Protein AF-A0AAV1S664-F1 (afdb_monomer_lite)

Sequence (136 aa):
MDMRQRTKSHLLDGAIGNIVRCATVFADPEMNMELHELAKILTEGIAKVNDDYSKSLQGDEGFQGISKGLDQLEEMLNMKTLDRLSITTGFPVWLVAFGKAGSAFMNFIELIETVGSKEIEAWMTFDEKNNGSIGE

Foldseek 3Di:
DQLVVQAPDPPCVPDPDGDDDDQDDDDDVVVVDDPVVVVVRRVVSVNVSHHVVVVCLDDPSVVVVVVVSVVVVVVLLPDQPDQEEDEDDDCPVDPDPPDDDDSSCENYWYWDQDPPDRDIDIDGHHDPVPPPPPPD

Radius of gyration: 16.9 Å; chains: 1; bounding box: 44×33×42 Å

Secondary structure (DSSP, 8-state):
-BHHHH---GGGTT--S--B--------GGG---HHHHHHHHHHHHHTSSHHHHHHTSHHHHHHHHHHHHHHHHHHHH-TT--EEEE--S--TT----SSPPGGGTTEEEEEEPTTSS-EEEEEE--GGGTTSS--

Structure (mmCIF, N/CA/C/O backbone):
data_AF-A0AAV1S664-F1
#
_entry.id   AF-A0AAV1S664-F1
#
loop_
_atom_site.group_PDB
_atom_site.id
_atom_site.type_symbol
_atom_site.label_atom_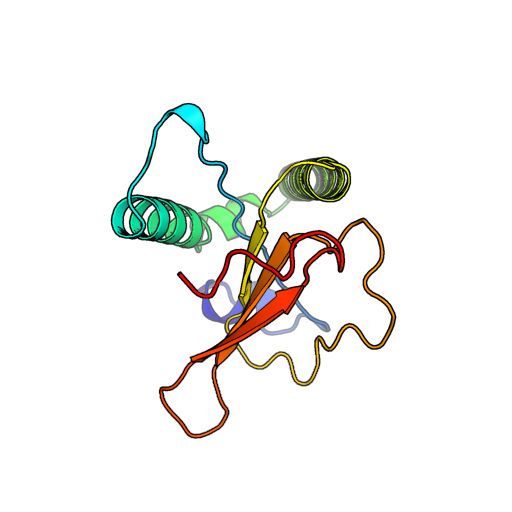id
_atom_site.label_alt_id
_atom_site.label_comp_id
_atom_site.label_asym_id
_atom_site.label_entity_id
_atom_site.label_seq_id
_atom_site.pdbx_PDB_ins_code
_atom_site.Cartn_x
_atom_site.Cartn_y
_atom_site.Cartn_z
_atom_site.occupancy
_atom_site.B_iso_or_equiv
_atom_site.auth_seq_id
_atom_site.auth_comp_id
_atom_site.auth_asym_id
_atom_site.auth_atom_id
_atom_site.pdbx_PDB_model_num
ATOM 1 N N . MET A 1 1 ? -6.483 -0.173 -0.282 1.00 71.50 1 MET A N 1
ATOM 2 C CA . MET A 1 1 ? -7.178 -1.186 0.547 1.00 71.50 1 MET A CA 1
ATOM 3 C C . MET A 1 1 ? -8.477 -0.607 1.070 1.00 71.50 1 MET A C 1
ATOM 5 O O . MET A 1 1 ? -8.463 0.553 1.472 1.00 71.50 1 MET A O 1
ATOM 9 N N . ASP A 1 2 ? -9.559 -1.388 1.078 1.00 73.69 2 ASP A N 1
ATOM 10 C CA . ASP A 1 2 ? -10.812 -1.000 1.739 1.00 73.69 2 ASP A CA 1
ATOM 11 C C . ASP A 1 2 ? -10.634 -1.002 3.264 1.00 73.69 2 ASP A C 1
ATOM 13 O O . ASP A 1 2 ? -10.385 -2.043 3.878 1.00 73.69 2 ASP A O 1
ATOM 17 N N . MET A 1 3 ? -10.749 0.176 3.876 1.00 74.00 3 MET A N 1
ATOM 18 C CA . MET A 1 3 ? -10.593 0.324 5.320 1.00 74.00 3 MET A CA 1
ATOM 19 C C . MET A 1 3 ? -11.730 -0.338 6.100 1.00 74.00 3 MET A C 1
ATOM 21 O O . MET A 1 3 ? -11.485 -0.811 7.204 1.00 74.00 3 MET A O 1
ATOM 25 N N . ARG A 1 4 ? -12.937 -0.474 5.530 1.00 73.62 4 ARG A N 1
ATOM 26 C CA . ARG A 1 4 ? -14.081 -1.100 6.222 1.00 73.62 4 ARG A CA 1
ATOM 27 C C . ARG A 1 4 ? -13.830 -2.566 6.544 1.00 73.62 4 ARG A C 1
ATOM 29 O O . ARG A 1 4 ? -14.189 -3.034 7.614 1.00 73.62 4 ARG A O 1
ATOM 36 N N . GLN A 1 5 ? -13.158 -3.277 5.644 1.00 72.88 5 GLN A N 1
ATOM 37 C CA . GLN A 1 5 ? -12.794 -4.683 5.847 1.00 72.88 5 GLN A CA 1
ATOM 38 C C . GLN A 1 5 ? -11.612 -4.856 6.808 1.00 72.88 5 GLN A C 1
ATOM 40 O O . GLN A 1 5 ? -11.399 -5.938 7.352 1.00 72.88 5 GLN A O 1
ATOM 45 N N . ARG A 1 6 ? -10.812 -3.800 6.989 1.00 69.62 6 ARG A N 1
ATOM 46 C CA . ARG A 1 6 ? -9.592 -3.809 7.806 1.00 69.62 6 ARG A CA 1
ATOM 47 C C . ARG A 1 6 ? -9.827 -3.319 9.227 1.00 69.62 6 ARG A C 1
ATOM 49 O O . ARG A 1 6 ? -8.985 -3.583 10.082 1.00 69.62 6 ARG A O 1
ATOM 56 N N . THR A 1 7 ? -10.946 -2.639 9.471 1.00 67.19 7 THR A N 1
ATOM 57 C CA . THR A 1 7 ? -11.286 -2.093 10.779 1.00 67.19 7 THR A CA 1
ATOM 58 C C . THR A 1 7 ? -12.519 -2.748 11.374 1.00 67.19 7 THR A C 1
ATOM 60 O O . THR A 1 7 ? -13.571 -2.752 10.748 1.00 67.19 7 THR A O 1
ATOM 63 N N . LYS A 1 8 ? -12.457 -3.183 12.632 1.00 65.38 8 LYS A N 1
ATOM 64 C CA . LYS A 1 8 ? -13.630 -3.596 13.424 1.00 65.38 8 LYS A CA 1
ATOM 65 C C . LYS A 1 8 ? -14.472 -2.418 13.909 1.00 65.38 8 LYS A C 1
ATOM 67 O O . LYS A 1 8 ? -15.426 -2.600 14.662 1.00 65.38 8 LYS A O 1
ATOM 72 N N . SER A 1 9 ? -14.080 -1.195 13.564 1.00 60.00 9 SER A N 1
ATOM 73 C CA . SER A 1 9 ? -14.775 -0.008 14.020 1.00 60.00 9 SER A CA 1
ATOM 74 C C . SER A 1 9 ? -16.043 0.220 13.206 1.00 60.00 9 SER A C 1
ATOM 76 O O . SER A 1 9 ? -15.976 0.506 12.014 1.00 60.00 9 SER A O 1
ATOM 78 N N . HIS A 1 10 ? -17.184 0.216 13.894 1.00 61.78 10 HIS A N 1
ATOM 79 C CA . HIS A 1 10 ? -18.485 0.622 13.350 1.00 61.78 10 HIS A CA 1
ATOM 80 C C . HIS A 1 10 ? -18.522 2.071 12.827 1.00 61.78 10 HIS A C 1
ATOM 82 O O . HIS A 1 10 ? -19.506 2.494 12.227 1.00 61.78 10 HIS A O 1
ATOM 88 N N . LEU A 1 11 ? -17.454 2.852 13.040 1.00 59.81 11 LEU A N 1
ATOM 89 C CA . LEU A 1 11 ? -17.323 4.228 12.557 1.00 59.81 11 LEU A CA 1
ATOM 90 C C . LEU A 1 11 ? -17.455 4.348 11.033 1.00 59.81 11 LEU A C 1
ATOM 92 O O . LEU A 1 11 ? -17.885 5.391 10.547 1.00 59.81 11 LEU A O 1
ATOM 96 N N . LEU A 1 12 ? -17.088 3.308 10.278 1.00 65.50 12 LEU A N 1
ATOM 97 C CA . LEU A 1 12 ? -17.089 3.351 8.812 1.00 65.50 12 LEU A CA 1
ATOM 98 C C . LEU A 1 12 ? -18.370 2.772 8.180 1.00 65.50 12 LEU A C 1
ATOM 100 O O . LEU A 1 12 ? -18.549 2.906 6.965 1.00 65.50 12 LEU A O 1
ATOM 104 N N . ASP A 1 13 ? -19.266 2.187 8.987 1.00 67.00 13 ASP A N 1
ATOM 105 C CA . ASP A 1 13 ? -20.486 1.494 8.534 1.00 67.00 13 ASP A CA 1
ATOM 106 C C . ASP A 1 13 ? -21.519 2.462 7.924 1.00 67.00 13 ASP A C 1
ATOM 108 O O . ASP A 1 13 ? -22.306 2.075 7.063 1.00 67.00 13 ASP A O 1
ATOM 112 N N . GLY A 1 14 ? -21.495 3.737 8.330 1.00 64.62 14 GLY A N 1
ATOM 113 C CA . GLY A 1 14 ? -22.383 4.793 7.821 1.00 64.62 14 GLY A CA 1
ATOM 114 C C . GLY A 1 14 ? -21.694 5.851 6.956 1.00 64.62 14 GLY A C 1
ATOM 115 O O . GLY A 1 14 ? -22.339 6.802 6.514 1.00 64.62 14 GLY A O 1
ATOM 116 N N . ALA A 1 15 ? -20.385 5.732 6.734 1.00 67.19 15 ALA A N 1
ATOM 117 C CA . ALA A 1 15 ? -19.635 6.741 6.003 1.00 67.19 15 ALA A CA 1
ATOM 118 C C . ALA A 1 15 ? -19.910 6.636 4.494 1.00 67.19 15 ALA A C 1
ATOM 120 O O . ALA A 1 15 ? -19.741 5.572 3.893 1.00 67.19 15 ALA A O 1
ATOM 121 N N . ILE A 1 16 ? -20.320 7.747 3.878 1.00 71.69 16 ILE A N 1
ATOM 122 C CA . ILE A 1 16 ? -20.601 7.834 2.440 1.00 71.69 16 ILE A CA 1
ATOM 123 C C . ILE A 1 16 ? -19.288 8.098 1.692 1.00 71.69 16 ILE A C 1
ATOM 125 O O . ILE A 1 16 ? -18.573 9.045 2.007 1.00 71.69 16 ILE A O 1
ATOM 129 N N . GLY A 1 17 ? -18.987 7.275 0.685 1.00 62.94 17 GLY A N 1
ATOM 130 C CA . GLY A 1 17 ? -17.796 7.405 -0.162 1.00 62.94 17 GLY A CA 1
ATOM 131 C C . GLY A 1 17 ? -16.734 6.326 0.072 1.00 62.94 17 GLY A C 1
ATOM 132 O O . GLY A 1 17 ? -16.852 5.468 0.952 1.00 62.94 17 GLY A O 1
ATOM 133 N N . ASN A 1 18 ? -15.691 6.345 -0.755 1.00 64.38 18 ASN A N 1
ATOM 134 C CA . ASN A 1 18 ? -14.598 5.377 -0.688 1.00 64.38 18 ASN A CA 1
ATOM 135 C C . ASN A 1 18 ? -13.608 5.763 0.413 1.00 64.38 18 ASN A C 1
ATOM 137 O O . ASN A 1 18 ? -13.054 6.859 0.397 1.00 64.38 18 ASN A O 1
ATOM 141 N N . ILE A 1 19 ? -13.362 4.842 1.347 1.00 69.56 19 ILE A N 1
ATOM 142 C CA . ILE A 1 19 ? -12.384 5.018 2.424 1.00 69.56 19 ILE A CA 1
ATOM 143 C C . ILE A 1 19 ? -11.243 4.061 2.139 1.00 69.56 19 ILE A C 1
ATOM 145 O O . ILE A 1 19 ? -11.235 2.908 2.571 1.00 69.56 19 ILE A O 1
ATOM 149 N N . VAL A 1 20 ? -10.317 4.543 1.320 1.00 67.06 20 VAL A N 1
ATOM 150 C CA . VAL A 1 20 ? -9.182 3.766 0.837 1.00 67.06 20 VAL A CA 1
ATOM 151 C C . VAL A 1 20 ? -7.917 4.302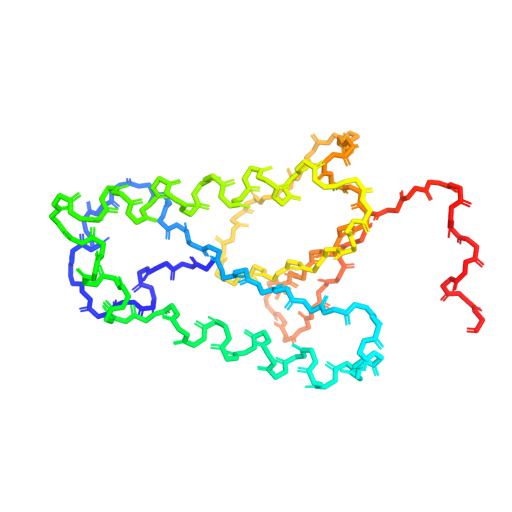 1.482 1.00 67.06 20 VAL A C 1
ATOM 153 O O . VAL A 1 20 ? -7.687 5.510 1.505 1.00 67.06 20 VAL A O 1
ATOM 156 N N . ARG A 1 21 ? -7.078 3.398 1.988 1.00 71.38 21 ARG A N 1
ATOM 157 C CA . ARG A 1 21 ? -5.713 3.729 2.410 1.00 71.38 21 ARG A CA 1
ATOM 158 C C . ARG A 1 21 ? -4.695 2.942 1.595 1.00 71.38 21 ARG A C 1
ATOM 160 O O . ARG A 1 21 ? -4.950 1.797 1.197 1.00 71.38 21 ARG A O 1
ATOM 167 N N . CYS A 1 22 ? -3.554 3.579 1.367 1.00 72.25 22 CYS A N 1
ATOM 168 C CA . CYS A 1 22 ? -2.367 2.980 0.775 1.00 72.25 22 CYS A CA 1
ATOM 169 C C . CYS A 1 22 ? -1.378 2.653 1.897 1.00 72.25 22 CYS A C 1
ATOM 171 O O . CYS A 1 22 ? -1.116 3.504 2.747 1.00 72.25 22 CYS A O 1
ATOM 173 N N . ALA A 1 23 ? -0.843 1.432 1.901 1.00 77.19 23 ALA A N 1
ATOM 174 C CA . ALA A 1 23 ? 0.382 1.147 2.636 1.00 77.19 23 ALA A CA 1
ATOM 175 C C . ALA A 1 23 ? 1.540 1.382 1.672 1.00 77.19 23 ALA A C 1
ATOM 177 O O . ALA A 1 23 ? 1.604 0.739 0.626 1.00 77.19 23 ALA A O 1
ATOM 178 N N . THR A 1 24 ? 2.420 2.309 2.023 1.00 75.94 24 THR A N 1
ATOM 179 C CA . THR A 1 24 ? 3.611 2.616 1.234 1.00 75.94 24 THR A CA 1
ATOM 180 C C . THR A 1 24 ? 4.818 2.066 1.966 1.00 75.94 24 THR A C 1
ATOM 182 O O . THR A 1 24 ? 4.962 2.275 3.174 1.00 75.94 24 THR A O 1
ATOM 185 N N . VAL A 1 25 ? 5.684 1.364 1.242 1.00 81.06 25 VAL A N 1
ATOM 186 C CA . VAL A 1 25 ? 6.972 0.922 1.764 1.00 81.06 25 VAL A CA 1
ATOM 187 C C . VAL A 1 25 ? 8.056 1.277 0.762 1.00 81.06 25 VAL A C 1
ATOM 189 O O . VAL A 1 25 ? 7.835 1.194 -0.442 1.00 81.06 25 VAL A O 1
ATOM 192 N N . PHE A 1 26 ? 9.207 1.692 1.277 1.00 80.62 26 PHE A N 1
ATOM 193 C CA . PHE A 1 26 ? 10.381 2.034 0.489 1.00 80.62 26 PHE A CA 1
ATOM 194 C C . PHE A 1 26 ? 11.440 0.962 0.721 1.00 80.62 26 PHE A C 1
ATOM 196 O O . PHE A 1 26 ? 11.703 0.596 1.868 1.00 80.62 26 PHE A O 1
ATOM 203 N N . ALA A 1 27 ? 12.016 0.460 -0.366 1.00 81.56 27 ALA A N 1
ATOM 204 C CA . ALA A 1 27 ? 13.159 -0.437 -0.346 1.00 81.56 27 ALA A CA 1
ATOM 205 C C . ALA A 1 27 ? 14.323 0.261 -1.049 1.00 81.56 27 ALA A C 1
ATOM 207 O O . ALA A 1 27 ? 14.121 0.925 -2.067 1.00 81.56 27 ALA A O 1
ATOM 208 N N . ASP A 1 28 ? 15.518 0.137 -0.480 1.00 80.62 28 ASP A N 1
ATOM 209 C CA . ASP A 1 28 ? 16.727 0.690 -1.077 1.00 80.62 28 ASP A CA 1
ATOM 210 C C . ASP A 1 28 ? 17.198 -0.237 -2.211 1.00 80.62 28 ASP A C 1
ATOM 212 O O . ASP A 1 28 ? 17.459 -1.418 -1.946 1.00 80.62 28 ASP A O 1
ATOM 216 N N . PRO A 1 29 ? 17.308 0.251 -3.460 1.00 73.06 29 PRO A N 1
ATOM 217 C CA . PRO A 1 29 ? 17.810 -0.559 -4.565 1.00 73.06 29 PRO A CA 1
ATOM 218 C C . PRO A 1 29 ? 19.242 -1.069 -4.335 1.00 73.06 29 PRO A C 1
ATOM 220 O O . PRO A 1 29 ? 19.591 -2.130 -4.848 1.00 73.06 29 PRO A O 1
ATOM 223 N N . GLU A 1 30 ? 20.065 -0.389 -3.528 1.00 79.69 30 GLU A N 1
ATOM 224 C CA . GLU A 1 30 ? 21.433 -0.830 -3.214 1.00 79.69 30 GLU A CA 1
ATOM 225 C C . GLU A 1 30 ? 21.468 -2.091 -2.337 1.00 79.69 30 GLU A C 1
ATOM 227 O O . GLU A 1 30 ? 22.476 -2.800 -2.288 1.00 79.69 30 GLU A O 1
ATOM 232 N N . MET A 1 31 ? 20.354 -2.415 -1.675 1.00 79.31 31 MET A N 1
ATOM 233 C CA . MET A 1 31 ? 20.247 -3.571 -0.790 1.00 79.31 31 MET A CA 1
ATOM 234 C C . MET A 1 31 ? 20.116 -4.903 -1.556 1.00 79.31 31 MET A C 1
ATOM 236 O O . MET A 1 31 ? 20.186 -5.952 -0.921 1.00 79.31 31 MET A O 1
ATOM 240 N N . ASN A 1 32 ? 19.970 -4.872 -2.895 1.00 80.38 32 ASN A N 1
ATOM 241 C CA . ASN A 1 32 ? 19.837 -6.046 -3.777 1.00 80.38 32 ASN A CA 1
ATOM 242 C C . ASN A 1 32 ? 18.864 -7.101 -3.220 1.00 80.38 32 ASN A C 1
ATOM 244 O O . ASN A 1 32 ? 19.191 -8.284 -3.134 1.00 80.38 32 ASN A O 1
ATOM 248 N N . MET A 1 33 ? 17.687 -6.649 -2.781 1.00 85.12 33 MET A N 1
ATOM 249 C CA . MET A 1 33 ? 16.705 -7.519 -2.137 1.00 85.12 33 MET A CA 1
ATOM 250 C C . MET A 1 33 ? 16.068 -8.468 -3.148 1.00 85.12 33 MET A C 1
ATOM 252 O O . MET A 1 33 ? 15.679 -8.066 -4.246 1.00 85.12 33 MET A O 1
ATOM 256 N N . GLU A 1 34 ? 15.876 -9.712 -2.737 1.00 87.50 34 GLU A N 1
ATOM 257 C CA . GLU A 1 34 ? 15.138 -10.696 -3.515 1.00 87.50 34 GLU A CA 1
ATOM 258 C C . GLU A 1 34 ? 13.626 -10.417 -3.469 1.00 87.50 34 GLU A C 1
ATOM 260 O O . GLU A 1 34 ? 13.089 -9.841 -2.516 1.00 87.50 34 GLU A O 1
ATOM 265 N N . LEU A 1 35 ? 12.884 -10.902 -4.472 1.00 83.25 35 LEU A N 1
ATOM 266 C CA . LEU A 1 35 ? 11.436 -10.662 -4.582 1.00 83.25 35 LEU A CA 1
ATOM 267 C C . LEU A 1 35 ? 10.657 -11.088 -3.324 1.00 83.25 35 LEU A C 1
ATOM 269 O O . LEU A 1 35 ? 9.716 -10.413 -2.907 1.00 83.25 35 LEU A O 1
ATOM 273 N N . HIS A 1 36 ? 11.044 -12.202 -2.701 1.00 85.12 36 HIS A N 1
ATOM 274 C CA . HIS A 1 36 ? 10.385 -12.701 -1.493 1.00 85.12 36 HIS A CA 1
ATOM 275 C C . HIS A 1 36 ? 10.623 -11.798 -0.269 1.00 85.12 36 HIS A C 1
ATOM 277 O O . HIS A 1 36 ? 9.768 -11.723 0.615 1.00 85.12 36 HIS A O 1
ATOM 283 N N . GLU A 1 37 ? 11.744 -11.078 -0.224 1.00 87.81 37 GLU A N 1
ATOM 284 C CA . GLU A 1 37 ? 12.057 -10.107 0.827 1.00 87.81 37 GLU A CA 1
ATOM 285 C C . GLU A 1 37 ? 11.242 -8.826 0.635 1.00 87.81 37 GLU A C 1
ATOM 287 O O . GLU A 1 37 ? 10.642 -8.332 1.592 1.00 87.81 37 GLU A O 1
ATOM 292 N N . LEU A 1 38 ? 11.113 -8.353 -0.610 1.00 85.50 38 LEU A N 1
ATOM 293 C CA . LEU A 1 38 ? 10.211 -7.250 -0.959 1.00 85.50 38 LEU A CA 1
ATOM 294 C C . LEU A 1 38 ? 8.754 -7.597 -0.622 1.00 85.50 38 LEU A C 1
ATOM 296 O O . LEU A 1 38 ? 8.052 -6.802 0.004 1.00 85.50 38 LEU A O 1
ATOM 300 N N . ALA A 1 39 ? 8.307 -8.810 -0.964 1.00 84.44 39 ALA A N 1
ATOM 301 C CA . ALA A 1 39 ? 6.968 -9.295 -0.632 1.00 84.44 39 ALA A CA 1
ATOM 302 C C . ALA A 1 39 ? 6.738 -9.359 0.886 1.00 84.44 39 ALA A C 1
ATOM 304 O O . ALA A 1 39 ? 5.659 -8.996 1.366 1.00 84.44 39 ALA A O 1
ATOM 305 N N . LYS A 1 40 ? 7.750 -9.775 1.657 1.00 87.81 40 LYS A N 1
ATOM 306 C CA . LYS A 1 40 ? 7.695 -9.788 3.123 1.00 87.81 40 LYS A CA 1
ATOM 307 C C . LYS A 1 40 ? 7.546 -8.376 3.686 1.00 87.81 40 LYS A C 1
ATOM 309 O O . LYS A 1 40 ? 6.627 -8.134 4.463 1.00 87.81 40 LYS A O 1
ATOM 314 N N . ILE A 1 41 ? 8.391 -7.442 3.255 1.00 88.75 41 ILE A N 1
ATOM 315 C CA . ILE A 1 41 ? 8.356 -6.039 3.687 1.00 88.75 41 ILE A CA 1
ATOM 316 C C . ILE A 1 41 ? 7.010 -5.392 3.350 1.00 88.75 41 ILE A C 1
ATOM 318 O O . ILE A 1 41 ? 6.415 -4.708 4.186 1.00 88.75 41 ILE A O 1
ATOM 322 N N . LEU A 1 42 ? 6.492 -5.648 2.148 1.00 85.38 42 LEU A N 1
ATOM 323 C CA . LEU A 1 42 ? 5.179 -5.170 1.739 1.00 85.38 42 LEU A CA 1
ATOM 324 C C . LEU A 1 42 ? 4.075 -5.759 2.624 1.00 85.38 42 LEU A C 1
ATOM 326 O O . LEU A 1 42 ? 3.222 -5.022 3.110 1.00 85.38 42 LEU A O 1
ATOM 330 N N . THR A 1 43 ? 4.118 -7.064 2.895 1.00 86.38 43 THR A N 1
ATOM 331 C CA . THR A 1 43 ? 3.150 -7.742 3.772 1.00 86.38 43 THR A CA 1
ATOM 332 C C . THR A 1 43 ? 3.172 -7.165 5.189 1.00 86.38 43 THR A C 1
ATOM 334 O O . THR A 1 43 ? 2.117 -6.882 5.760 1.00 86.38 43 THR A O 1
ATOM 337 N N . GLU A 1 44 ? 4.359 -6.924 5.747 1.00 88.81 44 GLU A N 1
ATOM 338 C CA . GLU A 1 44 ? 4.534 -6.270 7.047 1.00 88.81 44 GLU A CA 1
ATOM 339 C C . GLU A 1 44 ? 4.013 -4.824 7.035 1.00 88.81 44 GLU A C 1
ATOM 341 O O . GLU A 1 44 ? 3.370 -4.388 7.991 1.00 88.81 44 GLU A O 1
ATOM 346 N N . GLY A 1 45 ? 4.236 -4.082 5.947 1.00 86.12 45 GLY A N 1
ATOM 347 C CA . GLY A 1 45 ? 3.692 -2.739 5.742 1.00 86.12 45 GLY A CA 1
ATOM 348 C C . GLY A 1 45 ? 2.163 -2.719 5.704 1.00 86.12 45 GLY A C 1
ATOM 349 O O . GLY A 1 45 ? 1.539 -1.905 6.383 1.00 86.12 45 GLY A O 1
ATOM 350 N N . ILE A 1 46 ? 1.553 -3.656 4.975 1.00 84.25 46 ILE A N 1
ATOM 351 C CA . ILE A 1 46 ? 0.096 -3.840 4.912 1.00 84.25 46 ILE A CA 1
ATOM 352 C C . ILE A 1 46 ? -0.465 -4.158 6.304 1.00 84.25 46 ILE A C 1
ATOM 354 O O . ILE A 1 46 ? -1.483 -3.592 6.700 1.00 84.25 46 ILE A O 1
ATOM 358 N N . ALA A 1 47 ? 0.199 -5.030 7.069 1.00 85.12 47 ALA A N 1
ATOM 359 C CA . ALA A 1 47 ? -0.249 -5.442 8.400 1.00 85.12 47 ALA A CA 1
ATOM 360 C C . ALA A 1 47 ? -0.291 -4.291 9.425 1.00 85.12 47 ALA A C 1
ATOM 362 O O . ALA A 1 47 ? -1.060 -4.358 10.387 1.00 85.12 47 ALA A O 1
ATOM 363 N N . LYS A 1 48 ? 0.489 -3.220 9.213 1.00 84.94 48 LYS A N 1
ATOM 364 C CA . LYS A 1 48 ? 0.443 -2.002 10.044 1.00 84.94 48 LYS A CA 1
ATOM 365 C C . LYS A 1 48 ? -0.855 -1.209 9.862 1.00 84.94 48 LYS A C 1
ATOM 367 O O . LYS A 1 48 ? -1.220 -0.451 10.755 1.00 84.94 48 LYS A O 1
ATOM 372 N N . VAL A 1 49 ? -1.568 -1.380 8.745 1.00 81.56 49 VAL A N 1
ATOM 373 C CA . VAL A 1 49 ? -2.867 -0.736 8.496 1.00 81.56 49 VAL A CA 1
ATOM 374 C C . VAL A 1 49 ? -3.976 -1.594 9.115 1.00 81.56 49 VAL A C 1
ATOM 376 O O . VAL A 1 49 ? -4.601 -2.421 8.451 1.00 81.56 49 VAL A O 1
ATOM 379 N N . ASN A 1 50 ? -4.181 -1.422 10.421 1.00 81.06 50 ASN A N 1
ATOM 380 C CA . ASN A 1 50 ? -5.093 -2.220 11.243 1.00 81.06 50 ASN A CA 1
ATOM 381 C C . ASN A 1 50 ? -6.049 -1.347 12.091 1.00 81.06 50 ASN A C 1
ATOM 383 O O . ASN A 1 50 ? -6.170 -0.133 11.891 1.00 81.06 50 ASN A O 1
ATOM 387 N N . ASP A 1 51 ? -6.740 -1.971 13.051 1.00 81.44 51 ASP A N 1
ATOM 388 C CA . ASP A 1 51 ? -7.642 -1.291 13.991 1.00 81.44 51 ASP A CA 1
ATOM 389 C C . ASP A 1 51 ? -6.961 -0.161 14.763 1.00 81.44 51 ASP A C 1
ATOM 391 O O . ASP A 1 51 ? -7.538 0.914 14.913 1.00 81.44 51 ASP A O 1
ATOM 395 N N . ASP A 1 52 ? -5.748 -0.389 15.260 1.00 83.44 52 ASP A N 1
ATOM 396 C CA . ASP A 1 52 ? -5.049 0.581 16.103 1.00 83.44 52 ASP A CA 1
ATOM 397 C C . ASP A 1 52 ? -4.574 1.778 15.285 1.00 83.44 52 ASP A C 1
ATOM 399 O O . ASP A 1 52 ? -4.740 2.921 15.714 1.00 83.44 52 ASP A O 1
ATOM 403 N N . TYR A 1 53 ? -4.110 1.534 14.056 1.00 79.94 53 TYR A N 1
ATOM 404 C CA . TYR A 1 53 ? -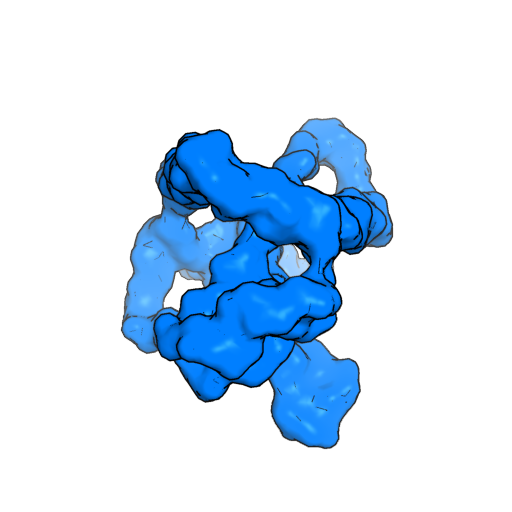3.877 2.599 13.086 1.00 79.94 53 TYR A CA 1
ATOM 405 C C . TYR A 1 53 ? -5.141 3.437 12.878 1.00 79.94 53 TYR A C 1
ATOM 407 O O . TYR A 1 53 ? -5.103 4.661 12.936 1.00 79.94 53 TYR A O 1
ATOM 415 N N . SER A 1 54 ? -6.291 2.794 12.724 1.00 78.31 54 SER A N 1
ATOM 416 C CA . SER A 1 54 ? -7.549 3.495 12.451 1.00 78.31 54 SER A CA 1
ATOM 417 C C . SER A 1 54 ? -8.074 4.271 13.657 1.00 78.31 54 SER A C 1
ATOM 419 O O . SER A 1 54 ? -8.674 5.330 13.493 1.00 78.31 54 SER A O 1
ATOM 421 N N . LYS A 1 55 ? -7.796 3.801 14.878 1.00 80.12 55 LYS A N 1
ATOM 422 C CA . LYS A 1 55 ? -8.032 4.572 16.106 1.00 80.12 55 LYS A CA 1
ATOM 423 C C . LYS A 1 55 ? -7.129 5.800 16.192 1.00 80.12 55 LYS A C 1
ATOM 425 O O . LYS A 1 55 ? -7.609 6.846 16.603 1.00 80.12 55 LYS A O 1
ATOM 430 N N . SER A 1 56 ? -5.866 5.706 15.765 1.00 81.25 56 SER A N 1
ATOM 431 C CA . SER A 1 56 ? -4.956 6.866 15.754 1.00 81.25 56 SER A CA 1
ATOM 432 C C . SER A 1 56 ? -5.367 7.969 14.775 1.00 81.25 56 SER A C 1
ATOM 434 O O . SER A 1 56 ? -4.898 9.095 14.884 1.00 81.25 56 SER A O 1
ATOM 436 N N . LEU A 1 57 ? -6.272 7.670 13.838 1.00 76.69 57 LEU A N 1
ATOM 437 C CA . LEU A 1 57 ? -6.840 8.660 12.925 1.00 76.69 57 LEU A CA 1
ATOM 438 C C . LEU A 1 57 ? -8.041 9.415 13.523 1.00 76.69 57 LEU A C 1
ATOM 440 O O . LEU A 1 57 ? -8.681 10.194 12.818 1.00 76.69 57 LEU A O 1
ATOM 444 N N . GLN A 1 58 ? -8.380 9.182 14.793 1.00 77.31 58 GLN A N 1
ATOM 445 C CA . GLN A 1 58 ? -9.489 9.853 15.471 1.00 77.31 58 GLN A CA 1
ATOM 446 C C . GLN A 1 58 ? -9.035 11.145 16.157 1.00 77.31 58 GLN A C 1
ATOM 448 O O . GLN A 1 58 ? -7.915 11.248 16.651 1.00 77.31 58 GLN A O 1
ATOM 453 N N . GLY A 1 59 ? -9.945 12.118 16.238 1.00 77.94 59 GLY A N 1
ATOM 454 C CA . GLY A 1 59 ? -9.680 13.409 16.874 1.00 77.94 59 GLY A CA 1
ATOM 455 C C . GLY A 1 59 ? -8.706 14.288 16.085 1.00 77.94 59 GLY A C 1
ATOM 456 O O . GLY A 1 59 ? -8.411 14.033 14.916 1.00 77.94 59 GLY A O 1
ATOM 457 N N . ASP A 1 60 ? -8.213 15.341 16.733 1.00 80.50 60 ASP A N 1
ATOM 458 C CA . ASP A 1 60 ? -7.410 16.385 16.082 1.00 80.50 60 ASP A CA 1
ATOM 459 C C . ASP A 1 60 ? -6.047 15.872 15.577 1.00 80.50 60 ASP A C 1
ATOM 461 O O . ASP A 1 60 ? -5.532 16.343 14.559 1.00 80.50 60 ASP A O 1
ATOM 465 N N . GLU A 1 61 ? -5.484 14.853 16.233 1.00 80.38 61 GLU A N 1
ATOM 466 C CA . GLU A 1 61 ? -4.238 14.195 15.813 1.00 80.38 61 GLU A CA 1
ATO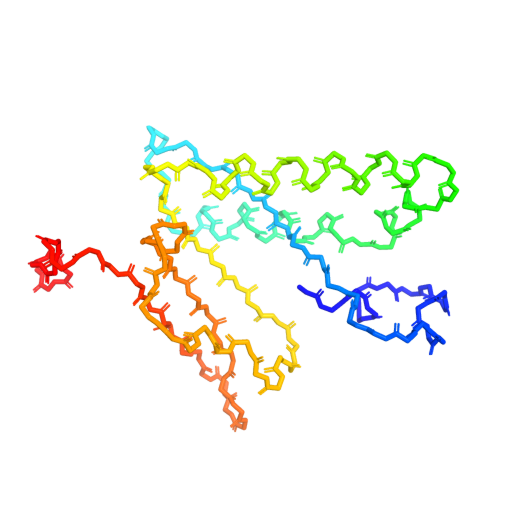M 467 C C . GLU A 1 61 ? -4.413 13.410 14.503 1.00 80.38 61 GLU A C 1
ATOM 469 O O . GLU A 1 61 ? -3.489 13.316 13.688 1.00 80.38 61 GLU A O 1
ATOM 474 N N . GLY A 1 62 ? -5.625 12.915 14.243 1.00 80.00 62 GLY A N 1
ATOM 475 C CA . GLY A 1 62 ? -5.940 12.166 13.036 1.00 80.00 62 GLY A CA 1
ATOM 476 C C . GLY A 1 62 ? -5.814 12.991 11.761 1.00 80.00 62 GLY A C 1
ATOM 477 O O . GLY A 1 62 ? -5.273 12.508 10.764 1.00 80.00 62 GLY A O 1
ATOM 478 N N . PHE A 1 63 ? -6.234 14.260 11.795 1.00 80.38 63 PHE A N 1
ATOM 479 C CA . PHE A 1 63 ? -6.073 15.173 10.662 1.00 80.38 63 PHE A CA 1
ATOM 480 C C . PHE A 1 63 ? -4.595 15.364 10.299 1.00 80.38 63 PHE A C 1
ATOM 482 O O . PHE A 1 63 ? -4.232 15.276 9.125 1.00 80.38 63 PHE A O 1
ATOM 489 N N . GLN A 1 64 ? -3.726 15.542 11.299 1.00 82.62 64 GLN A N 1
ATOM 490 C CA . GLN A 1 64 ? -2.282 15.667 11.080 1.00 82.62 64 GLN A CA 1
ATOM 491 C C . GLN A 1 64 ? -1.687 14.381 10.494 1.00 82.62 64 GLN A C 1
ATOM 493 O O . GLN A 1 64 ? -0.898 14.438 9.550 1.00 82.62 64 GLN A O 1
ATOM 498 N N . GLY A 1 65 ? -2.102 13.214 11.001 1.00 80.25 65 GLY A N 1
ATOM 499 C CA . GLY A 1 65 ? -1.680 11.916 10.470 1.00 80.25 65 GLY A CA 1
ATOM 500 C C . GLY A 1 65 ? -2.120 11.680 9.020 1.00 80.25 65 GLY A C 1
ATOM 501 O O . GLY A 1 65 ? -1.365 11.122 8.217 1.00 80.25 65 GLY A O 1
ATOM 502 N N . ILE A 1 66 ? -3.320 12.135 8.649 1.00 79.69 66 ILE A N 1
ATOM 503 C CA . ILE A 1 66 ? -3.808 12.073 7.265 1.00 79.69 66 ILE A CA 1
ATOM 504 C C . ILE A 1 66 ? -3.020 13.032 6.377 1.00 79.69 66 ILE A C 1
ATOM 506 O O . ILE A 1 66 ? -2.536 12.582 5.340 1.00 79.69 66 ILE A O 1
ATOM 510 N N . SER A 1 67 ? -2.857 14.294 6.792 1.00 81.94 67 SER A N 1
ATOM 511 C CA . SER A 1 67 ? -2.123 15.318 6.036 1.00 81.94 67 SER A CA 1
ATOM 512 C C . SER A 1 67 ? -0.699 14.865 5.742 1.00 81.94 67 SER A C 1
ATOM 514 O O . SER A 1 67 ? -0.306 14.809 4.585 1.00 81.94 67 SER A O 1
ATOM 516 N N . LYS A 1 68 ? 0.028 14.393 6.761 1.00 82.62 68 LYS A N 1
ATOM 517 C CA . LYS A 1 68 ? 1.387 13.869 6.587 1.00 82.62 68 LYS A CA 1
ATOM 518 C C . LYS A 1 68 ? 1.440 12.696 5.604 1.00 82.62 68 LYS A C 1
ATOM 520 O O . LYS A 1 68 ? 2.388 12.570 4.838 1.00 82.62 68 LYS A O 1
ATOM 525 N N . GLY A 1 69 ? 0.430 11.825 5.623 1.00 77.06 69 GLY A N 1
ATOM 526 C CA . GLY A 1 69 ? 0.336 10.726 4.662 1.00 77.06 69 GLY A CA 1
ATOM 527 C C . GLY A 1 69 ? 0.072 11.195 3.227 1.00 77.06 69 GLY A C 1
ATOM 528 O O . GLY A 1 69 ? 0.546 10.555 2.293 1.00 77.06 69 GLY A O 1
ATOM 529 N N . LEU A 1 70 ? -0.663 12.296 3.043 1.00 79.44 70 LEU A N 1
ATOM 530 C CA . LEU A 1 70 ? -0.866 12.920 1.733 1.00 79.44 70 LEU A CA 1
ATOM 531 C C . LEU A 1 70 ? 0.416 13.591 1.233 1.00 79.44 70 LEU A C 1
ATOM 533 O O . LEU A 1 70 ? 0.759 13.397 0.073 1.00 79.44 70 LEU A O 1
ATOM 537 N N . ASP A 1 71 ? 1.158 14.267 2.111 1.00 81.69 71 ASP A N 1
ATOM 538 C CA . ASP A 1 71 ? 2.452 14.871 1.769 1.00 81.69 71 ASP A CA 1
ATOM 539 C C . ASP A 1 71 ? 3.448 13.797 1.293 1.00 81.69 71 ASP A C 1
ATOM 541 O O . ASP A 1 71 ? 4.102 13.946 0.263 1.00 81.69 71 ASP A O 1
ATOM 545 N N . GLN A 1 72 ? 3.505 12.656 1.991 1.00 79.44 72 GLN A N 1
ATOM 546 C CA . GLN A 1 72 ? 4.329 11.507 1.590 1.00 79.44 72 GLN A CA 1
ATOM 547 C C . GLN A 1 72 ? 3.892 10.905 0.248 1.00 79.44 72 GLN A C 1
ATOM 549 O O . GLN A 1 72 ? 4.728 10.462 -0.541 1.00 79.44 72 GLN A O 1
ATOM 554 N N . LEU A 1 73 ? 2.581 10.860 -0.013 1.00 76.31 73 LEU A N 1
ATOM 555 C CA . LEU A 1 73 ? 2.046 10.381 -1.285 1.00 76.31 73 LEU A CA 1
ATOM 556 C C . LEU A 1 73 ? 2.418 11.333 -2.428 1.00 76.31 73 LEU A C 1
ATOM 558 O O . LEU A 1 73 ? 2.814 10.870 -3.494 1.00 76.31 73 LEU A O 1
ATOM 562 N N . GLU A 1 74 ? 2.306 12.641 -2.208 1.00 77.00 74 GLU A N 1
ATOM 563 C CA . GLU A 1 74 ? 2.704 13.668 -3.169 1.00 77.00 74 GLU A CA 1
ATOM 564 C C . GLU A 1 74 ? 4.204 13.599 -3.474 1.00 77.00 74 GLU A C 1
ATOM 566 O O . GLU A 1 74 ? 4.593 13.595 -4.643 1.00 77.00 74 GLU A O 1
ATOM 571 N N . GLU A 1 75 ? 5.048 13.479 -2.448 1.00 79.81 75 GLU A N 1
ATOM 572 C CA . GLU A 1 75 ? 6.494 13.321 -2.614 1.00 79.81 75 GLU A CA 1
ATOM 573 C C . GLU A 1 75 ? 6.819 12.088 -3.469 1.00 79.81 75 GLU A C 1
ATOM 575 O O . GLU A 1 75 ? 7.544 12.191 -4.460 1.00 79.81 75 GLU A O 1
ATOM 580 N N . MET A 1 76 ? 6.199 10.945 -3.161 1.00 72.31 76 MET A N 1
ATOM 581 C CA . MET A 1 76 ? 6.352 9.707 -3.929 1.00 72.31 76 MET A CA 1
ATOM 582 C C . MET A 1 76 ? 5.875 9.853 -5.386 1.00 72.31 76 MET A C 1
ATOM 584 O O . MET A 1 76 ? 6.524 9.338 -6.294 1.00 72.31 76 MET A O 1
ATOM 588 N N . LEU A 1 77 ? 4.758 10.546 -5.639 1.00 71.12 77 LEU A N 1
ATOM 589 C CA . LEU A 1 77 ? 4.244 10.784 -6.997 1.00 71.12 77 LEU A CA 1
ATOM 590 C C . LEU A 1 77 ? 5.159 11.697 -7.828 1.00 71.12 77 LEU A C 1
ATOM 592 O O . LEU A 1 77 ? 5.167 11.599 -9.056 1.00 71.12 77 LEU A O 1
ATOM 596 N N . ASN A 1 78 ? 5.926 12.567 -7.170 1.00 72.75 78 ASN A N 1
ATOM 597 C CA . ASN A 1 78 ? 6.853 13.498 -7.809 1.00 72.75 78 ASN A CA 1
ATOM 598 C C . ASN A 1 78 ? 8.262 12.911 -8.035 1.00 72.75 78 ASN A C 1
ATOM 600 O O . ASN A 1 78 ? 9.070 13.516 -8.749 1.00 72.75 78 ASN A O 1
ATOM 604 N N . MET A 1 79 ? 8.569 11.734 -7.478 1.00 70.50 79 MET A N 1
ATOM 605 C CA . MET A 1 79 ? 9.829 11.029 -7.728 1.00 70.50 79 MET A CA 1
ATOM 606 C C . MET A 1 79 ? 9.882 10.487 -9.163 1.00 70.50 79 MET A C 1
ATOM 608 O O . MET A 1 79 ? 9.089 9.640 -9.561 1.00 70.50 79 MET A O 1
ATOM 612 N N . LYS A 1 80 ? 10.854 10.961 -9.950 1.00 59.75 80 LYS A N 1
ATOM 613 C CA . LYS A 1 80 ? 10.994 10.614 -11.379 1.00 59.75 80 LYS A CA 1
ATOM 614 C C . LYS A 1 80 ? 11.682 9.272 -11.652 1.00 59.75 80 LYS A C 1
ATOM 616 O O . LYS A 1 80 ? 11.658 8.819 -12.788 1.00 59.75 80 LYS A O 1
ATOM 621 N N . THR A 1 81 ? 12.339 8.684 -10.655 1.00 60.72 81 T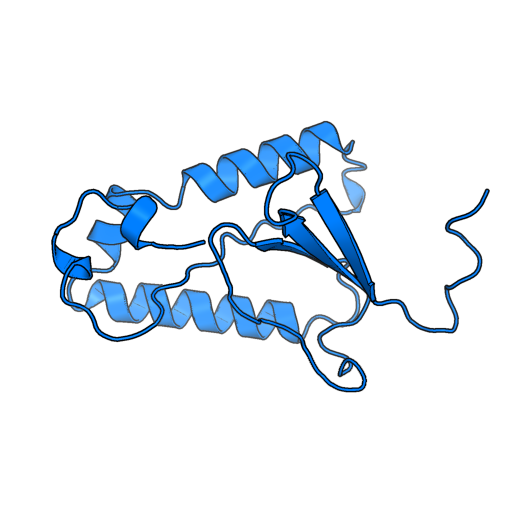HR A N 1
ATOM 622 C CA . THR A 1 81 ? 13.246 7.530 -10.816 1.00 60.72 81 THR A CA 1
ATOM 623 C C . THR A 1 81 ? 12.858 6.342 -9.938 1.00 60.72 81 THR A C 1
ATOM 625 O O . THR A 1 81 ? 13.706 5.515 -9.624 1.00 60.72 81 THR A O 1
ATOM 628 N N . LEU A 1 82 ? 11.606 6.287 -9.481 1.00 61.00 82 LEU A N 1
ATOM 629 C CA . LEU A 1 82 ? 11.122 5.222 -8.612 1.00 61.00 82 LEU A CA 1
ATOM 630 C C . LEU A 1 82 ? 10.343 4.194 -9.437 1.00 61.00 82 LEU A C 1
ATOM 632 O O . LEU A 1 82 ? 9.341 4.549 -10.056 1.00 61.00 82 LEU A O 1
ATOM 636 N N . ASP A 1 83 ? 10.763 2.932 -9.386 1.00 62.41 83 ASP A N 1
ATOM 637 C CA . ASP A 1 83 ? 9.940 1.817 -9.853 1.00 62.41 83 ASP A CA 1
ATOM 638 C C . ASP A 1 83 ? 8.857 1.525 -8.811 1.00 62.41 83 ASP A C 1
ATOM 640 O O . ASP A 1 83 ? 9.123 1.448 -7.608 1.00 62.41 83 ASP A O 1
ATOM 644 N N . ARG A 1 84 ? 7.603 1.423 -9.256 1.00 64.31 84 ARG A N 1
ATOM 645 C CA . ARG A 1 84 ? 6.431 1.438 -8.378 1.00 64.31 84 ARG A CA 1
ATOM 646 C C . ARG A 1 84 ? 5.590 0.191 -8.560 1.00 64.31 84 ARG A C 1
ATOM 648 O O . ARG A 1 84 ? 5.041 -0.057 -9.626 1.00 64.31 84 ARG A O 1
ATOM 655 N N . LEU A 1 85 ? 5.392 -0.531 -7.464 1.00 59.47 85 LEU A N 1
ATOM 656 C CA . LEU A 1 85 ? 4.428 -1.620 -7.374 1.00 59.47 85 LEU A CA 1
ATOM 657 C C . LEU A 1 85 ? 3.222 -1.168 -6.549 1.00 59.47 85 LEU A C 1
ATOM 659 O O . LEU A 1 85 ? 3.365 -0.712 -5.416 1.00 59.47 85 LEU A O 1
ATOM 663 N N . SER A 1 86 ? 2.027 -1.300 -7.112 1.00 61.31 86 SER A N 1
ATOM 664 C CA . SER A 1 86 ? 0.757 -1.050 -6.439 1.00 61.31 86 SER A CA 1
ATOM 665 C C . SER A 1 86 ? -0.126 -2.284 -6.491 1.00 61.31 86 SER A C 1
ATOM 667 O O . SER A 1 86 ? -0.363 -2.874 -7.540 1.00 61.31 86 SER A O 1
ATOM 669 N N . ILE A 1 87 ? -0.634 -2.663 -5.322 1.00 60.59 87 ILE A N 1
ATOM 670 C CA . ILE A 1 87 ? -1.551 -3.789 -5.170 1.00 60.59 87 ILE A CA 1
ATOM 671 C C . ILE A 1 87 ? -2.886 -3.235 -4.691 1.00 60.59 87 ILE A C 1
ATOM 673 O O . ILE A 1 87 ? -2.970 -2.639 -3.609 1.00 60.59 87 ILE A O 1
ATOM 677 N N . THR A 1 88 ? -3.934 -3.430 -5.484 1.00 60.16 88 THR A N 1
ATOM 678 C CA . THR A 1 88 ? -5.295 -3.048 -5.111 1.00 60.16 88 THR A CA 1
ATOM 679 C C . THR A 1 88 ? -6.049 -4.296 -4.647 1.00 60.16 88 THR A C 1
ATOM 681 O O . THR A 1 88 ? -5.917 -5.378 -5.202 1.00 60.16 88 THR A O 1
ATOM 684 N N . THR A 1 89 ? -6.775 -4.182 -3.533 1.00 53.09 89 THR A N 1
ATOM 685 C CA . THR A 1 89 ? -7.578 -5.276 -2.960 1.00 53.09 89 THR A CA 1
ATOM 686 C C . THR A 1 89 ? -8.959 -4.738 -2.608 1.00 53.09 89 THR A C 1
ATOM 688 O O . THR A 1 89 ? -9.066 -3.670 -1.989 1.00 53.09 89 THR A O 1
ATOM 691 N N . GLY A 1 90 ? -9.993 -5.487 -3.000 1.00 50.06 90 GLY A N 1
ATOM 692 C CA . GLY A 1 90 ? -11.405 -5.102 -2.914 1.00 50.06 90 GLY A CA 1
ATOM 693 C C . GLY A 1 90 ? -11.889 -4.404 -4.184 1.00 50.06 90 GLY A C 1
ATOM 694 O O . GLY A 1 90 ? -11.156 -3.586 -4.716 1.00 50.06 90 GLY A O 1
ATOM 695 N N . PHE A 1 91 ? -13.104 -4.737 -4.647 1.00 44.75 91 PHE A N 1
ATOM 696 C CA . PHE A 1 91 ? -13.729 -4.278 -5.900 1.00 44.75 91 PHE A CA 1
ATOM 697 C C . PHE A 1 91 ? -13.525 -2.774 -6.170 1.00 44.75 91 PHE A C 1
ATOM 699 O O . PHE A 1 91 ? -14.345 -1.958 -5.732 1.00 44.75 91 PHE A O 1
ATOM 706 N N . PRO A 1 92 ? -12.510 -2.364 -6.949 1.00 45.53 92 PRO A N 1
ATOM 707 C CA . PRO A 1 92 ? -12.509 -1.042 -7.528 1.00 45.53 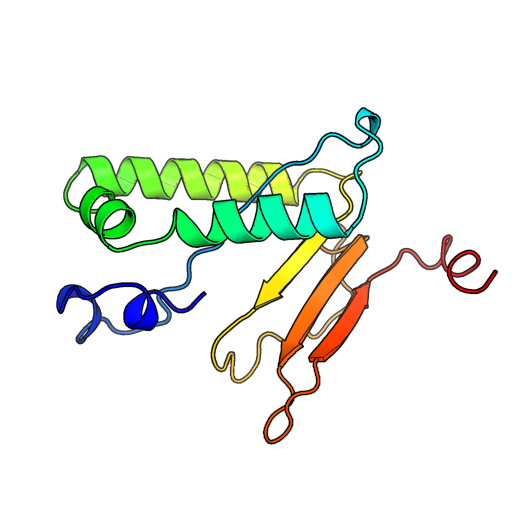92 PRO A CA 1
ATOM 708 C C . PRO A 1 92 ? -13.293 -1.224 -8.817 1.00 45.53 92 PRO A C 1
ATOM 710 O O . PRO A 1 92 ? -12.732 -1.680 -9.808 1.00 45.53 92 PRO A O 1
ATOM 713 N N . VAL A 1 93 ? -14.606 -0.968 -8.790 1.00 37.44 93 VAL A N 1
ATOM 714 C CA . VAL A 1 93 ? -15.454 -1.250 -9.959 1.00 37.44 93 VAL A CA 1
ATOM 715 C C . VAL A 1 93 ? -14.815 -0.684 -11.227 1.00 37.44 93 VAL A C 1
ATOM 717 O O . VAL A 1 93 ? -14.806 -1.419 -12.199 1.00 37.44 93 VAL A O 1
ATOM 720 N N . TRP A 1 94 ? -14.130 0.473 -11.184 1.00 37.62 94 TRP A N 1
ATOM 721 C CA . TRP A 1 94 ? -13.102 0.845 -12.170 1.00 37.62 94 TRP A CA 1
ATOM 722 C C . TRP A 1 94 ? -12.112 1.852 -11.547 1.00 37.62 94 TRP A C 1
ATOM 724 O O . TRP A 1 94 ? -12.509 2.977 -11.252 1.00 37.62 94 TRP A O 1
ATOM 734 N N . LEU A 1 95 ? -10.833 1.505 -11.369 1.00 39.66 95 LEU A N 1
ATOM 735 C CA . LEU A 1 95 ? -9.743 2.498 -11.370 1.00 39.66 95 LEU A CA 1
ATOM 736 C C . LEU A 1 95 ? -8.952 2.318 -12.666 1.00 39.66 95 LEU A C 1
ATOM 738 O O . LEU A 1 95 ? -7.768 2.029 -12.664 1.00 39.66 95 LEU A O 1
ATOM 742 N N . VAL A 1 96 ? -9.633 2.440 -13.803 1.00 40.12 96 VAL A N 1
ATOM 743 C CA . VAL A 1 96 ? -8.935 2.468 -15.086 1.00 40.12 96 VAL A CA 1
ATOM 744 C C . VAL A 1 96 ? -8.463 3.897 -15.297 1.00 40.12 96 VAL A C 1
ATOM 746 O O . VAL A 1 96 ? -9.276 4.805 -15.490 1.00 40.12 96 VAL A O 1
ATOM 749 N N . ALA A 1 97 ? -7.150 4.106 -15.259 1.00 41.88 97 ALA A N 1
ATOM 750 C CA . ALA A 1 97 ? -6.541 5.320 -15.780 1.00 41.88 97 ALA A CA 1
ATOM 751 C C . ALA A 1 97 ? -6.758 5.358 -17.306 1.00 41.88 97 ALA A C 1
ATOM 753 O O . ALA A 1 97 ? -5.894 4.971 -18.087 1.00 41.88 97 ALA A O 1
ATOM 754 N N . PHE A 1 98 ? -7.944 5.774 -17.757 1.00 37.12 98 PHE A N 1
ATOM 755 C CA . PHE A 1 98 ? -8.188 6.026 -19.174 1.00 37.12 98 PHE A CA 1
ATOM 756 C C . PHE A 1 98 ? -7.393 7.267 -19.599 1.00 37.12 98 PHE A C 1
ATOM 758 O O . PHE A 1 98 ? -7.719 8.388 -19.212 1.00 37.12 98 PHE A O 1
ATOM 765 N N . GLY A 1 99 ? -6.350 7.064 -20.406 1.00 48.28 99 GLY A N 1
ATOM 766 C CA . GLY A 1 99 ? -5.537 8.129 -20.994 1.00 48.28 99 GLY A CA 1
ATOM 767 C C . GLY A 1 99 ? -4.062 7.749 -21.108 1.00 48.28 99 GLY A C 1
ATOM 768 O O . GLY A 1 99 ? -3.625 6.738 -20.567 1.00 48.28 99 GLY A O 1
ATOM 769 N N . LYS A 1 100 ? -3.272 8.569 -21.812 1.00 50.00 100 LYS A N 1
ATOM 770 C CA . LYS A 1 100 ? -1.809 8.456 -21.767 1.00 50.00 100 LYS A CA 1
ATOM 771 C C . LYS A 1 100 ? -1.385 8.619 -20.308 1.00 50.00 100 LYS A C 1
ATOM 773 O O . LYS A 1 100 ? -1.672 9.665 -19.725 1.00 50.00 100 LYS A O 1
ATOM 778 N N . ALA A 1 101 ? -0.736 7.603 -19.739 1.00 57.28 101 ALA A N 1
ATOM 779 C CA . ALA A 1 101 ? -0.164 7.691 -18.405 1.00 57.28 101 ALA A CA 1
ATOM 780 C C . ALA A 1 101 ? 0.678 8.974 -18.330 1.00 57.28 101 ALA A C 1
ATOM 782 O O . ALA A 1 101 ? 1.605 9.177 -19.120 1.00 57.28 101 ALA A O 1
ATOM 783 N N . GLY A 1 102 ? 0.287 9.894 -17.445 1.00 60.38 102 GLY A N 1
ATOM 784 C CA . GLY A 1 102 ? 1.112 11.059 -17.150 1.00 60.38 102 GLY A CA 1
ATOM 785 C C . GLY A 1 102 ? 2.458 10.593 -16.599 1.00 60.38 102 GLY A C 1
ATOM 786 O O . GLY A 1 102 ? 2.570 9.475 -16.099 1.00 60.38 102 GLY A O 1
ATOM 787 N N . SER A 1 103 ? 3.479 11.450 -16.629 1.00 64.62 103 SER A N 1
ATOM 788 C CA . SER A 1 103 ? 4.824 11.092 -16.148 1.00 64.62 103 SER A CA 1
ATOM 789 C C . SER A 1 103 ? 4.849 10.550 -14.710 1.00 64.62 103 SER A C 1
ATOM 791 O O . SER A 1 103 ? 5.751 9.804 -14.356 1.00 64.62 103 SER A O 1
ATOM 793 N N . ALA A 1 104 ? 3.844 10.891 -13.897 1.00 63.19 104 ALA A N 1
ATOM 794 C CA . ALA A 1 104 ? 3.657 10.396 -12.534 1.00 63.19 104 ALA A CA 1
ATOM 795 C C . ALA A 1 104 ? 3.229 8.916 -12.439 1.00 63.19 104 ALA A C 1
ATOM 797 O O . ALA A 1 104 ? 3.111 8.400 -11.333 1.00 63.19 104 ALA A O 1
ATOM 798 N N . PHE A 1 105 ? 2.964 8.234 -13.554 1.00 64.06 105 PHE A N 1
ATOM 799 C CA . PHE A 1 105 ? 2.564 6.823 -13.598 1.00 64.06 105 PHE A CA 1
ATOM 800 C C . PHE A 1 105 ? 3.473 6.003 -14.521 1.00 64.06 105 PHE A C 1
ATOM 802 O O . PHE A 1 105 ? 3.029 5.009 -15.082 1.00 64.06 105 PHE A O 1
ATOM 809 N N . MET A 1 106 ? 4.725 6.426 -14.712 1.00 69.19 106 MET A N 1
ATOM 810 C CA . MET A 1 106 ? 5.753 5.623 -15.384 1.00 69.19 106 MET A CA 1
ATOM 811 C C . MET A 1 106 ? 6.338 4.591 -14.414 1.00 69.19 106 MET A C 1
ATOM 813 O O . MET A 1 106 ? 6.402 4.861 -13.215 1.00 69.19 106 MET A O 1
ATOM 817 N N . ASN A 1 107 ? 6.755 3.432 -14.936 1.00 70.12 107 ASN A N 1
ATOM 818 C CA . ASN A 1 107 ? 7.275 2.297 -14.164 1.00 70.12 107 ASN A CA 1
ATOM 819 C C . ASN A 1 107 ? 6.309 1.850 -13.057 1.00 70.12 107 ASN A C 1
ATOM 821 O O . ASN A 1 107 ? 6.713 1.580 -11.927 1.00 70.12 107 ASN A O 1
ATOM 825 N N . PHE A 1 108 ? 5.013 1.828 -13.373 1.00 71.75 108 PHE A N 1
ATOM 826 C CA . PHE A 1 108 ? 3.950 1.496 -12.436 1.00 71.75 108 PHE A CA 1
ATOM 827 C C . PHE A 1 108 ? 3.371 0.124 -12.773 1.00 71.75 108 PHE A C 1
ATOM 829 O O . PHE A 1 108 ? 2.914 -0.107 -13.890 1.00 71.75 108 PHE A O 1
ATOM 836 N N . ILE A 1 109 ? 3.385 -0.777 -11.796 1.00 74.94 109 ILE A N 1
ATOM 837 C CA . ILE A 1 109 ? 2.757 -2.094 -11.874 1.00 74.94 109 ILE A CA 1
ATOM 838 C C . ILE A 1 109 ? 1.506 -2.067 -11.003 1.00 74.94 109 ILE A C 1
ATOM 840 O O . ILE A 1 109 ? 1.599 -1.834 -9.798 1.00 74.94 109 ILE A O 1
ATOM 844 N N . GLU A 1 110 ? 0.351 -2.339 -11.596 1.00 74.62 110 GLU A N 1
ATOM 845 C CA . GLU A 1 110 ? -0.911 -2.556 -10.901 1.00 74.62 110 GLU A CA 1
ATOM 846 C C . GLU A 1 110 ? -1.269 -4.042 -10.927 1.00 74.62 110 GLU A C 1
ATOM 848 O O . GLU A 1 110 ? -1.366 -4.648 -11.992 1.00 74.62 110 GLU A O 1
ATOM 853 N N . LEU A 1 111 ? -1.451 -4.634 -9.746 1.00 75.69 111 LEU A N 1
ATOM 854 C CA . LEU A 1 111 ? -1.949 -6.002 -9.608 1.00 75.69 111 LEU A CA 1
ATOM 855 C C . LEU A 1 111 ? -3.452 -5.982 -9.328 1.00 75.69 111 LEU A C 1
ATOM 857 O O . LEU A 1 111 ? -3.883 -5.369 -8.348 1.00 75.69 111 LEU A O 1
ATOM 861 N N . ILE A 1 112 ? -4.219 -6.675 -10.170 1.00 74.38 112 ILE A N 1
ATOM 862 C CA . ILE A 1 112 ? -5.683 -6.700 -10.152 1.00 74.38 112 ILE A CA 1
ATOM 863 C C . ILE A 1 112 ? -6.158 -8.146 -9.980 1.00 74.38 112 ILE A C 1
ATOM 865 O O . ILE A 1 112 ? -5.744 -9.044 -10.713 1.00 74.38 112 ILE A O 1
ATOM 869 N N . GLU A 1 113 ? -7.043 -8.383 -9.010 1.00 70.94 113 GLU A N 1
ATOM 870 C CA . GLU A 1 113 ? -7.732 -9.672 -8.884 1.00 70.94 113 GLU A CA 1
ATOM 871 C C . GLU A 1 113 ? -8.742 -9.852 -10.022 1.00 70.94 113 GLU A C 1
ATOM 873 O O . GLU A 1 113 ? -9.591 -8.991 -10.268 1.00 70.94 113 GLU A O 1
ATOM 878 N N . THR A 1 114 ? -8.689 -11.001 -10.691 1.00 72.12 114 THR A N 1
ATOM 879 C CA . THR A 1 114 ? -9.610 -11.299 -11.791 1.00 72.12 114 THR A CA 1
ATOM 880 C C . THR A 1 114 ? -10.971 -11.726 -11.240 1.00 72.12 114 THR A C 1
ATOM 882 O O . THR A 1 114 ? -11.075 -12.655 -10.434 1.00 72.12 114 THR A O 1
ATOM 885 N N . VAL A 1 115 ? -12.054 -11.085 -11.691 1.00 68.62 115 VAL A N 1
ATOM 886 C CA . VAL A 1 115 ? -13.409 -11.413 -11.221 1.00 68.62 115 VAL A CA 1
ATOM 887 C C . VAL A 1 115 ? -13.758 -12.861 -11.576 1.00 68.62 115 VAL A C 1
ATOM 889 O O . VAL A 1 115 ? -13.833 -13.231 -12.745 1.00 68.62 115 VAL A O 1
ATOM 892 N N . GLY A 1 116 ? -14.026 -13.677 -10.553 1.00 69.81 116 GLY A N 1
ATOM 893 C CA . GLY A 1 116 ? -14.446 -15.069 -10.725 1.00 69.81 116 GLY A CA 1
ATOM 894 C C . GLY A 1 116 ? -13.306 -16.074 -10.917 1.00 69.81 116 GLY A C 1
ATOM 895 O O . GLY A 1 116 ? -13.589 -17.254 -11.121 1.00 69.81 116 GLY A O 1
ATOM 896 N N . SER A 1 117 ? -12.043 -15.654 -10.805 1.00 74.06 117 SER A N 1
ATOM 897 C CA . SER A 1 117 ? -10.890 -16.560 -10.777 1.00 74.06 117 SER A CA 1
ATOM 898 C C . SER A 1 117 ? -9.985 -16.270 -9.569 1.00 74.06 117 SER A C 1
ATOM 900 O O . SER A 1 117 ? -10.216 -15.336 -8.805 1.00 74.06 117 SER A O 1
ATOM 902 N N . LYS A 1 118 ? -8.988 -17.132 -9.338 1.00 76.81 118 LYS A N 1
ATOM 903 C CA . LYS A 1 118 ? -7.927 -16.909 -8.334 1.00 76.81 118 LYS A CA 1
ATOM 904 C C . LYS A 1 118 ? -6.658 -16.319 -8.959 1.00 76.81 118 LYS A C 1
ATOM 906 O O . LYS A 1 118 ? -5.610 -16.308 -8.319 1.00 76.81 118 LYS A O 1
ATOM 911 N N . GLU A 1 119 ? -6.733 -15.919 -10.221 1.00 80.38 119 GLU A N 1
ATOM 912 C CA . GLU A 1 119 ? -5.604 -15.405 -10.984 1.00 80.38 119 GLU A CA 1
ATOM 913 C C . GLU A 1 119 ? -5.493 -13.887 -10.811 1.00 80.38 119 GLU A C 1
ATOM 915 O O . GLU A 1 119 ? -6.483 -13.190 -10.561 1.00 80.38 119 GLU A O 1
ATOM 920 N N . ILE A 1 120 ? -4.269 -13.384 -10.945 1.00 81.19 120 ILE A N 1
ATOM 921 C CA . ILE A 1 120 ? -3.934 -11.968 -10.800 1.00 81.19 120 ILE A CA 1
ATOM 922 C C . ILE A 1 120 ? -3.475 -11.456 -12.161 1.00 81.19 120 ILE A C 1
ATOM 924 O O . ILE A 1 120 ? -2.555 -12.020 -12.755 1.00 81.19 120 ILE A O 1
ATOM 928 N N . GLU A 1 121 ? -4.086 -10.375 -12.632 1.00 79.25 121 GLU A N 1
ATOM 929 C CA . GLU A 1 121 ? -3.598 -9.623 -13.783 1.00 79.25 121 GLU A CA 1
ATOM 930 C C . GLU A 1 121 ? -2.573 -8.582 -13.323 1.00 79.25 121 GLU A C 1
ATOM 932 O O . GLU A 1 121 ? -2.792 -7.875 -12.340 1.00 79.25 121 GLU A O 1
ATOM 937 N N . ALA A 1 122 ? -1.457 -8.475 -14.045 1.00 81.06 122 ALA A N 1
ATOM 938 C CA . ALA A 1 122 ? -0.438 -7.457 -13.812 1.00 81.06 122 ALA A CA 1
ATOM 939 C C . ALA A 1 122 ? -0.430 -6.462 -14.974 1.00 81.06 122 ALA A C 1
ATOM 941 O O . ALA A 1 122 ? -0.063 -6.804 -16.098 1.00 81.06 122 ALA A O 1
ATOM 942 N N . TRP A 1 123 ? -0.845 -5.231 -14.702 1.00 79.06 123 TRP A N 1
ATOM 943 C CA . TRP A 1 123 ? -0.871 -4.142 -15.668 1.00 79.06 123 TRP A CA 1
ATOM 944 C C . TRP A 1 123 ? 0.358 -3.275 -15.438 1.00 79.06 123 TRP A C 1
ATOM 946 O O . TRP A 1 123 ? 0.570 -2.787 -14.333 1.00 79.06 123 TRP A O 1
ATOM 956 N N . MET A 1 124 ? 1.191 -3.103 -16.460 1.00 76.50 124 MET A N 1
ATOM 957 C CA . MET A 1 124 ? 2.473 -2.413 -16.322 1.00 76.50 124 MET A CA 1
ATOM 958 C C . MET A 1 124 ? 2.558 -1.232 -17.282 1.00 76.50 124 MET A C 1
ATOM 960 O O . MET A 1 124 ? 2.191 -1.346 -18.453 1.00 76.50 124 MET A O 1
ATOM 964 N N . THR A 1 125 ? 3.072 -0.105 -16.800 1.00 74.75 125 THR A N 1
ATOM 965 C CA . THR A 1 125 ? 3.388 1.064 -17.623 1.00 74.75 125 THR A CA 1
ATOM 966 C C . THR A 1 125 ? 4.900 1.233 -17.745 1.00 74.75 125 THR A C 1
ATOM 968 O O . THR A 1 125 ? 5.629 1.253 -16.754 1.00 74.75 125 THR A O 1
ATOM 971 N N . PHE A 1 126 ? 5.378 1.404 -18.977 1.00 69.06 126 PHE A N 1
ATOM 972 C CA . PHE A 1 126 ? 6.795 1.584 -19.288 1.00 69.06 126 PHE A CA 1
ATOM 973 C C . PHE A 1 126 ? 7.002 2.782 -20.207 1.00 69.06 126 PHE A C 1
ATOM 975 O O . PHE A 1 126 ? 6.096 3.181 -20.942 1.00 69.06 126 PHE A O 1
ATOM 982 N N . ASP A 1 127 ? 8.207 3.353 -20.170 1.00 68.88 127 ASP A N 1
ATOM 983 C CA . ASP A 1 127 ? 8.652 4.270 -21.219 1.00 68.88 127 ASP A CA 1
ATOM 984 C C . ASP A 1 127 ? 8.912 3.453 -22.485 1.00 68.88 127 ASP A C 1
ATOM 986 O O . ASP A 1 127 ? 9.603 2.435 -22.435 1.00 68.88 127 ASP A O 1
ATOM 990 N N . GLU A 1 128 ? 8.393 3.909 -23.626 1.00 65.50 128 GLU A N 1
ATOM 991 C CA . GLU A 1 128 ? 8.547 3.236 -24.922 1.00 65.50 128 GLU A CA 1
ATOM 992 C C . GLU A 1 128 ? 10.022 2.957 -25.257 1.00 65.50 128 GLU A C 1
ATOM 994 O O . GLU A 1 128 ? 10.330 2.005 -25.975 1.00 65.50 128 GLU A O 1
ATOM 999 N N . LYS A 1 129 ? 10.951 3.748 -24.703 1.00 64.31 129 LYS A N 1
ATOM 1000 C CA . LYS A 1 129 ? 12.400 3.576 -24.883 1.00 64.31 129 LYS A CA 1
ATOM 1001 C C . LYS A 1 129 ? 13.000 2.355 -24.169 1.00 64.31 129 LYS A C 1
ATOM 1003 O O . LYS A 1 129 ? 14.078 1.930 -24.572 1.00 64.31 129 LYS A O 1
ATOM 1008 N N . ASN A 1 130 ? 12.322 1.779 -23.171 1.00 54.41 130 ASN A N 1
ATOM 1009 C CA . ASN A 1 130 ? 12.817 0.661 -22.350 1.00 54.41 130 ASN A CA 1
ATOM 1010 C C . ASN A 1 130 ? 12.123 -0.689 -22.632 1.00 54.41 130 ASN A C 1
ATOM 1012 O O . ASN A 1 130 ? 12.398 -1.670 -21.949 1.00 54.41 130 ASN A O 1
ATOM 1016 N N . ASN A 1 131 ? 11.280 -0.790 -23.665 1.00 49.59 131 ASN A N 1
ATOM 1017 C CA . ASN A 1 131 ? 10.519 -2.010 -23.991 1.00 49.59 131 ASN A CA 1
ATOM 1018 C C . ASN A 1 131 ? 11.372 -3.245 -24.383 1.00 49.59 131 ASN A C 1
ATOM 1020 O O . ASN A 1 131 ? 10.814 -4.305 -24.658 1.00 49.59 131 ASN A O 1
ATOM 1024 N N . GLY A 1 132 ? 12.703 -3.131 -24.449 1.00 45.03 132 GLY A N 1
ATOM 1025 C CA . GLY A 1 132 ? 13.597 -4.171 -24.970 1.00 45.03 132 GLY A CA 1
ATOM 1026 C C . GLY A 1 132 ? 14.140 -5.194 -23.964 1.00 45.03 132 GLY A C 1
ATOM 1027 O O . GLY A 1 132 ? 14.787 -6.134 -24.404 1.00 45.03 132 GLY A O 1
ATOM 1028 N N . SER A 1 133 ? 13.929 -5.042 -22.650 1.00 56.03 133 SER A N 1
ATOM 1029 C CA . SER A 1 133 ? 14.687 -5.805 -21.635 1.00 56.03 133 SER A CA 1
ATOM 1030 C C . SER A 1 133 ? 13.881 -6.801 -20.788 1.00 56.03 133 SER A C 1
ATOM 1032 O O . SER A 1 133 ? 14.420 -7.340 -19.830 1.00 56.03 133 SER A O 1
ATOM 1034 N N . ILE A 1 134 ? 12.603 -7.051 -21.094 1.00 53.69 134 ILE A N 1
ATOM 1035 C CA . ILE A 1 134 ? 11.742 -7.971 -20.308 1.00 53.69 134 ILE A CA 1
ATOM 1036 C C . ILE A 1 134 ? 11.739 -9.403 -20.902 1.00 53.69 134 ILE A C 1
ATOM 1038 O O . ILE A 1 134 ? 11.061 -10.294 -20.401 1.00 53.69 134 ILE A O 1
ATOM 1042 N N . GLY A 1 135 ? 12.503 -9.645 -21.975 1.00 43.38 135 GLY A N 1
ATOM 1043 C CA . GLY A 1 135 ? 12.447 -10.878 -22.771 1.00 43.38 135 GLY A CA 1
ATOM 1044 C C . GLY A 1 135 ? 13.748 -11.674 -22.927 1.00 43.38 135 GLY A C 1
ATOM 1045 O O . GLY A 1 135 ? 13.788 -12.505 -23.832 1.00 43.38 135 GLY A O 1
ATOM 1046 N N . GLU A 1 136 ? 14.779 -11.441 -22.108 1.00 33.22 136 GLU A N 1
ATOM 1047 C CA . GLU A 1 136 ? 15.994 -12.284 -22.067 1.00 33.22 136 GLU A CA 1
ATOM 1048 C C . GLU A 1 136 ? 16.106 -13.079 -20.763 1.00 33.22 136 GLU A C 1
ATOM 1050 O O . GLU A 1 136 ? 15.836 -12.497 -19.687 1.00 33.22 136 GLU A O 1
#

Organism: NCBI:txid77055

pLDDT: mean 70.49, std 12.89, range [33.22, 88.81]

InterPro domains:
  IPR023213 Chloramphenicol acetyltransferase-like domain superfamily [G3DSA:3.30.559.10] (1-133)